Protein AF-A0A950KVS5-F1 (afdb_monomer_lite)

Foldseek 3Di:
DLVLQLLLVVLPDPSVVSVVVSVVLVVLLQVLLLQLLVCVVVVPVVSVVSNVVSCLVPVVNVVQQQVQAVVDDVVVLVCLVVVNDRRDSNHRSDHDDPVSVVSVVVVSCVSNVSSVVSVVVPDD

pLDDT: mean 88.59, std 10.06, range [53.25, 98.19]

Sequence (124 aa):
LLLTLSLFLSTRMPVIAAGVIAVAVFGAGWLAGVVGTLGATLNIAALRTIGQVGRLLLPTDGLWHAVIYYLQPPSLIAEHLTGGREGNAFYSQGAPSWPYLLWVACWFLIVLTAAVASFARREL

Secondary structure (DSSP, 8-state):
-HHHHHHHHHTTS-HHHHHHHHHHHHHHHHHHHHHHHHHHHTT-HHHHHHHHHHHHH-THHHHHHHHHHHHS-HHHHHHHHTTTTTT-TTS--SPPPHHHHHHHHHHHHHHHHHHHHHHHTS--

Structure (mmCIF, N/CA/C/O backbone):
data_AF-A0A950KVS5-F1
#
_entry.id   AF-A0A950KVS5-F1
#
loop_
_atom_site.group_PDB
_atom_site.id
_atom_site.type_symbol
_atom_site.label_atom_id
_atom_site.label_alt_id
_atom_site.label_comp_id
_atom_site.label_asym_id
_atom_site.label_entity_id
_atom_site.label_seq_id
_atom_site.pdbx_PDB_in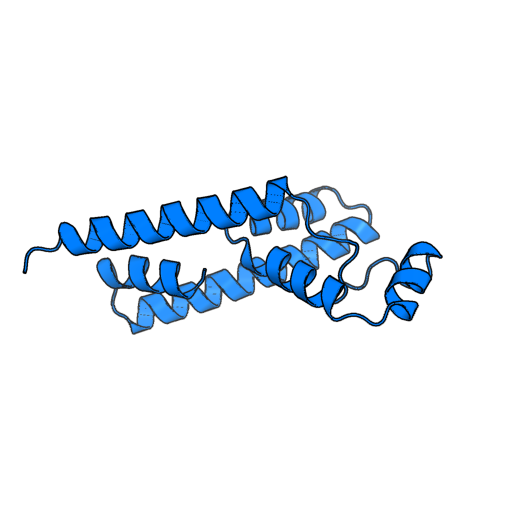s_code
_atom_site.Cartn_x
_atom_site.Cartn_y
_atom_site.Cartn_z
_atom_site.occupancy
_atom_site.B_iso_or_equiv
_atom_site.auth_seq_id
_atom_site.auth_comp_id
_atom_site.auth_asym_id
_atom_site.auth_atom_id
_atom_site.pdbx_PDB_model_num
ATOM 1 N N . LEU A 1 1 ? -7.186 -0.381 -0.697 1.00 90.81 1 LEU A N 1
ATOM 2 C CA . LEU A 1 1 ? -6.062 -0.384 0.272 1.00 90.81 1 LEU A CA 1
ATOM 3 C C . LEU A 1 1 ? -6.145 0.765 1.273 1.00 90.81 1 LEU A C 1
ATOM 5 O O . LEU A 1 1 ? -6.199 0.508 2.466 1.00 90.81 1 LEU A O 1
ATOM 9 N N . LEU A 1 2 ? -6.197 2.023 0.822 1.00 92.38 2 LEU A N 1
ATOM 10 C CA . LEU A 1 2 ? -6.309 3.159 1.748 1.00 92.38 2 LEU A CA 1
ATOM 11 C C . LEU A 1 2 ? -7.597 3.116 2.565 1.00 92.38 2 LEU A C 1
ATOM 13 O O . LEU A 1 2 ? -7.543 3.272 3.773 1.00 92.38 2 LEU A O 1
ATOM 17 N N . LEU A 1 3 ? -8.728 2.795 1.933 1.00 92.25 3 LEU A N 1
ATOM 18 C CA . LEU A 1 3 ? -10.008 2.685 2.632 1.00 92.25 3 LEU A CA 1
ATOM 19 C C . LEU A 1 3 ? -9.974 1.636 3.755 1.00 92.25 3 LEU A C 1
ATOM 21 O O . LEU A 1 3 ? -10.412 1.923 4.862 1.00 92.25 3 LEU A O 1
ATOM 25 N N . THR A 1 4 ? -9.403 0.449 3.515 1.00 93.56 4 THR A N 1
ATOM 26 C CA . THR A 1 4 ? -9.266 -0.584 4.558 1.00 93.56 4 THR A CA 1
ATOM 27 C C . THR A 1 4 ? -8.366 -0.130 5.704 1.00 93.56 4 THR A C 1
ATOM 29 O O . THR A 1 4 ? -8.671 -0.398 6.863 1.00 93.56 4 THR A O 1
ATOM 32 N N . LEU A 1 5 ? -7.297 0.611 5.399 1.00 93.31 5 LEU A N 1
ATOM 33 C CA . LEU A 1 5 ? -6.423 1.202 6.411 1.00 93.31 5 LEU A CA 1
ATOM 34 C C . LEU A 1 5 ? -7.130 2.309 7.208 1.00 93.31 5 LEU A C 1
ATOM 36 O O . LEU A 1 5 ? -7.045 2.329 8.431 1.00 93.31 5 LEU A O 1
ATOM 40 N N . SER A 1 6 ? -7.864 3.200 6.541 1.00 92.81 6 SER A N 1
ATOM 41 C CA . SER A 1 6 ? -8.648 4.258 7.182 1.00 92.81 6 SER A CA 1
ATOM 42 C C . SER A 1 6 ? -9.737 3.686 8.088 1.00 92.81 6 SER A C 1
ATOM 44 O O . SER A 1 6 ? -9.901 4.167 9.207 1.00 92.81 6 SER A O 1
ATOM 46 N N . LEU A 1 7 ? -10.433 2.630 7.649 1.00 92.62 7 LEU A N 1
ATOM 47 C CA . LEU A 1 7 ? -11.400 1.907 8.477 1.00 92.62 7 LEU A CA 1
ATOM 48 C C . LEU A 1 7 ? -10.731 1.340 9.730 1.00 92.62 7 LEU A C 1
ATOM 50 O O . LEU A 1 7 ? -11.217 1.579 10.833 1.00 92.62 7 LEU A O 1
ATOM 54 N N . PHE A 1 8 ? -9.586 0.668 9.586 1.00 93.88 8 PHE A N 1
ATOM 55 C CA . PHE A 1 8 ? -8.826 0.175 10.733 1.00 93.88 8 PHE A CA 1
ATOM 56 C C . PHE A 1 8 ? -8.456 1.311 11.700 1.00 93.88 8 PHE A C 1
ATOM 58 O O . PHE A 1 8 ? -8.744 1.220 12.894 1.00 93.88 8 PHE A O 1
ATOM 65 N N . LEU A 1 9 ? -7.894 2.412 11.197 1.00 93.06 9 LEU A N 1
ATOM 66 C CA . LEU A 1 9 ? -7.489 3.558 12.018 1.00 93.06 9 LEU A CA 1
ATOM 67 C C . LEU A 1 9 ? -8.670 4.240 12.723 1.00 93.06 9 LEU A C 1
ATOM 69 O O . LEU A 1 9 ? -8.524 4.654 13.873 1.00 93.06 9 LEU A O 1
ATOM 73 N N . SER A 1 10 ? -9.851 4.297 12.099 1.00 92.81 10 SER A N 1
ATOM 74 C CA . SER A 1 10 ? -11.052 4.868 12.728 1.00 92.81 10 SER A CA 1
ATOM 75 C C . SER A 1 10 ? -11.516 4.107 13.976 1.00 92.81 10 SER A C 1
ATOM 77 O O . SER A 1 10 ? -12.189 4.676 14.832 1.00 92.81 10 SER A O 1
ATOM 79 N N . THR A 1 11 ? -11.096 2.847 14.150 1.00 91.62 11 THR A N 1
ATOM 80 C CA . THR A 1 11 ? -11.360 2.089 15.387 1.00 91.62 11 THR A CA 1
ATOM 81 C C . THR A 1 11 ? -10.466 2.507 16.554 1.00 91.62 11 THR A C 1
ATOM 83 O O . THR A 1 11 ? -10.676 2.066 17.682 1.00 91.62 11 THR A O 1
ATOM 86 N N . ARG A 1 12 ? -9.433 3.321 16.322 1.00 89.88 12 ARG A N 1
ATOM 87 C CA . ARG A 1 12 ? -8.466 3.737 17.353 1.00 89.88 12 ARG A CA 1
ATOM 88 C C . ARG A 1 12 ? -8.352 5.248 17.494 1.00 89.88 12 ARG A C 1
ATOM 90 O O . ARG A 1 12 ? -7.885 5.711 18.527 1.00 89.88 12 ARG A O 1
ATOM 97 N N . MET A 1 13 ? -8.766 6.005 16.483 1.00 92.69 13 MET A N 1
ATOM 98 C CA . MET A 1 13 ? -8.584 7.453 16.408 1.00 92.69 13 MET A CA 1
ATOM 99 C C . MET A 1 13 ? -9.839 8.123 15.825 1.00 92.69 13 MET A C 1
ATOM 101 O O . MET A 1 13 ? -10.607 7.461 15.125 1.00 92.69 13 MET A O 1
ATOM 105 N N . PRO A 1 14 ? -10.054 9.433 16.056 1.00 93.31 14 PRO A N 1
ATOM 106 C CA . PRO A 1 14 ? -11.112 10.185 15.383 1.00 93.31 14 PRO A CA 1
ATOM 107 C C . PRO A 1 14 ? -11.000 10.100 13.853 1.00 93.31 14 PRO A C 1
ATOM 109 O O . PRO A 1 14 ? -9.895 10.071 13.308 1.00 93.31 14 PRO A O 1
ATOM 112 N N . VAL A 1 15 ? -12.138 10.133 13.149 1.00 89.19 15 VAL A N 1
ATOM 113 C CA . VAL A 1 15 ? -12.206 9.961 11.682 1.00 89.19 15 VAL A CA 1
ATOM 114 C C . VAL A 1 15 ? -11.318 10.960 10.931 1.00 89.19 15 VAL A C 1
ATOM 116 O O . VAL A 1 15 ? -10.614 10.573 10.001 1.00 89.19 15 VAL A O 1
ATOM 119 N N . ILE A 1 16 ? -11.288 12.225 11.367 1.00 93.56 16 ILE A N 1
ATOM 120 C CA . ILE A 1 16 ? -10.445 13.266 10.754 1.00 93.56 16 ILE A CA 1
ATOM 121 C C . ILE A 1 16 ? -8.958 12.899 10.875 1.00 93.56 16 ILE A C 1
ATOM 123 O O . ILE A 1 16 ? -8.227 12.967 9.889 1.00 93.56 16 ILE A O 1
ATOM 127 N N . ALA A 1 17 ? -8.514 12.441 12.051 1.00 94.50 17 ALA A N 1
ATOM 128 C CA . ALA A 1 17 ? -7.127 12.030 12.268 1.00 94.50 17 ALA A CA 1
ATOM 129 C C . ALA A 1 17 ? -6.761 10.805 11.414 1.00 94.50 17 ALA A C 1
ATOM 131 O O . ALA A 1 17 ? -5.713 10.791 10.770 1.00 94.50 17 ALA A O 1
ATOM 132 N N . ALA A 1 18 ? -7.648 9.806 11.343 1.00 93.88 18 ALA A N 1
ATOM 133 C CA . ALA A 1 18 ? -7.462 8.631 10.492 1.00 93.88 18 ALA A CA 1
ATOM 134 C C . ALA A 1 18 ? -7.337 9.007 9.002 1.00 93.88 18 ALA A C 1
ATOM 136 O O . ALA A 1 18 ? -6.488 8.459 8.296 1.00 93.88 18 ALA A O 1
ATOM 137 N N . GLY A 1 19 ? -8.146 9.963 8.534 1.00 92.38 19 GLY A N 1
ATOM 138 C CA . GLY A 1 19 ? -8.070 10.502 7.177 1.00 92.38 19 GLY A CA 1
ATOM 139 C C . GLY A 1 19 ? -6.736 11.192 6.890 1.00 92.38 19 GLY A C 1
ATOM 140 O O . GLY A 1 19 ? -6.081 10.863 5.902 1.00 92.38 19 GLY A O 1
ATOM 141 N N . VAL A 1 20 ? -6.290 12.086 7.780 1.00 95.44 20 VAL A N 1
ATOM 142 C CA . VAL A 1 20 ? -5.000 12.789 7.647 1.00 95.44 20 VAL A CA 1
ATOM 143 C C . VAL A 1 20 ? -3.836 11.799 7.577 1.00 95.44 20 VAL A C 1
ATOM 145 O O . VAL A 1 20 ? -2.989 11.913 6.692 1.00 95.44 20 VAL A O 1
ATOM 148 N N . ILE A 1 21 ? -3.815 10.790 8.452 1.00 95.00 21 ILE A N 1
ATOM 149 C CA . ILE A 1 21 ? -2.772 9.754 8.449 1.00 95.00 21 ILE A CA 1
ATOM 150 C C . ILE A 1 21 ? -2.795 8.964 7.139 1.00 95.00 21 ILE A C 1
ATOM 152 O O . ILE A 1 21 ? -1.742 8.731 6.552 1.00 95.00 21 ILE A O 1
ATOM 156 N N . ALA A 1 22 ? -3.974 8.574 6.649 1.00 93.75 22 ALA A N 1
ATOM 157 C CA . ALA A 1 22 ? -4.086 7.827 5.399 1.00 93.75 22 ALA A CA 1
ATOM 158 C C . ALA A 1 22 ? -3.545 8.621 4.198 1.00 93.75 22 ALA A C 1
ATOM 160 O O . ALA A 1 22 ? -2.825 8.057 3.374 1.00 93.75 22 ALA A O 1
ATOM 161 N N . VAL A 1 23 ? -3.833 9.925 4.124 1.00 94.69 23 VAL A N 1
ATOM 162 C CA . VAL A 1 23 ? -3.294 10.815 3.082 1.00 94.69 23 VAL A CA 1
ATOM 163 C C . VAL A 1 23 ? -1.780 10.980 3.224 1.00 94.69 23 VAL A C 1
ATOM 165 O O . VAL A 1 23 ? -1.066 10.877 2.229 1.00 94.69 23 VAL A O 1
ATOM 168 N N . ALA A 1 24 ? -1.272 11.179 4.442 1.00 95.81 24 ALA A N 1
ATOM 169 C CA . ALA A 1 24 ? 0.162 11.317 4.690 1.00 95.81 24 ALA A CA 1
ATOM 170 C C . ALA A 1 24 ? 0.935 10.045 4.304 1.00 95.81 24 ALA A C 1
ATOM 172 O O . ALA A 1 24 ? 1.945 10.119 3.607 1.00 95.81 24 ALA A O 1
ATOM 173 N N . VAL A 1 25 ? 0.433 8.871 4.696 1.00 95.06 25 VAL A N 1
ATOM 174 C CA . VAL A 1 25 ? 1.027 7.567 4.361 1.00 95.06 25 VAL A CA 1
ATOM 175 C C . VAL A 1 25 ? 0.936 7.288 2.861 1.00 95.06 25 VAL A C 1
ATOM 177 O O . VAL A 1 25 ? 1.895 6.785 2.280 1.00 95.06 25 VAL A O 1
ATOM 180 N N . PHE A 1 26 ? -0.168 7.663 2.207 1.00 94.44 26 PHE A N 1
ATOM 181 C CA . PHE A 1 26 ? -0.282 7.610 0.749 1.00 94.44 26 PHE A CA 1
ATOM 182 C C . PHE A 1 26 ? 0.780 8.474 0.060 1.00 94.44 26 PHE A C 1
ATOM 184 O O . PHE A 1 26 ? 1.508 7.969 -0.794 1.00 94.44 26 PHE A O 1
ATOM 191 N N . GLY A 1 27 ? 0.907 9.742 0.461 1.00 94.81 27 GLY A N 1
ATOM 192 C CA . GLY A 1 27 ? 1.899 10.662 -0.094 1.00 94.81 27 GLY A CA 1
ATOM 193 C C . GLY A 1 27 ? 3.332 10.179 0.132 1.00 94.81 27 GLY A C 1
ATOM 194 O O . GLY A 1 27 ? 4.139 10.198 -0.793 1.00 94.81 27 GLY A O 1
ATOM 195 N N . ALA A 1 28 ? 3.635 9.668 1.328 1.00 95.38 28 ALA A N 1
ATOM 196 C CA . ALA A 1 28 ? 4.937 9.088 1.645 1.00 95.38 28 ALA A CA 1
ATOM 197 C C . ALA A 1 28 ? 5.238 7.838 0.801 1.00 95.38 28 ALA A C 1
ATOM 199 O O . ALA A 1 28 ? 6.347 7.698 0.289 1.00 95.38 28 ALA A O 1
ATOM 200 N N . GLY A 1 29 ? 4.255 6.950 0.619 1.00 94.31 29 GLY A N 1
ATOM 201 C CA . GLY A 1 29 ? 4.394 5.756 -0.217 1.00 94.31 29 GLY A CA 1
ATOM 202 C C . GLY A 1 29 ? 4.628 6.094 -1.690 1.00 94.31 29 GLY A C 1
ATOM 203 O O . GLY A 1 29 ? 5.498 5.502 -2.325 1.00 94.31 29 GLY A O 1
ATOM 204 N N . TRP A 1 30 ? 3.909 7.088 -2.212 1.00 93.25 30 TRP A N 1
ATOM 205 C CA . TRP A 1 30 ? 4.114 7.595 -3.567 1.00 93.25 30 TRP A CA 1
ATOM 206 C C . TRP A 1 30 ? 5.500 8.239 -3.736 1.00 93.25 30 TRP A C 1
ATOM 208 O O . TRP A 1 30 ? 6.230 7.909 -4.670 1.00 93.25 30 TRP A O 1
ATOM 218 N N . LEU A 1 31 ? 5.919 9.088 -2.789 1.00 94.69 31 LEU A N 1
ATOM 219 C CA . LEU A 1 31 ? 7.246 9.708 -2.813 1.00 94.69 31 LEU A CA 1
ATOM 220 C C . LEU A 1 31 ? 8.364 8.657 -2.751 1.00 94.69 31 LEU A C 1
ATOM 222 O O . LEU A 1 31 ? 9.345 8.766 -3.484 1.00 94.69 31 LEU A O 1
ATOM 226 N N . ALA A 1 32 ? 8.207 7.613 -1.933 1.00 93.81 32 ALA A N 1
ATOM 227 C CA . ALA A 1 32 ? 9.142 6.492 -1.887 1.00 93.81 32 ALA A CA 1
ATOM 228 C C . ALA A 1 32 ? 9.254 5.778 -3.246 1.00 93.81 32 ALA A C 1
ATOM 230 O O . ALA A 1 32 ? 10.360 5.423 -3.652 1.00 93.81 32 ALA A O 1
ATOM 231 N N . GLY A 1 33 ? 8.145 5.612 -3.976 1.00 91.38 33 GLY A N 1
ATOM 232 C CA . GLY A 1 33 ? 8.132 5.059 -5.335 1.00 91.38 33 GLY A CA 1
ATOM 233 C C . GLY A 1 33 ? 8.908 5.913 -6.341 1.00 91.38 33 GLY A C 1
ATOM 234 O O . GLY A 1 33 ? 9.750 5.394 -7.084 1.00 91.38 33 GLY A O 1
ATOM 235 N N . VAL A 1 34 ? 8.698 7.233 -6.313 1.00 91.12 34 VAL A N 1
ATOM 236 C CA . VAL A 1 34 ? 9.435 8.194 -7.154 1.00 91.12 34 VAL A CA 1
ATOM 237 C C . VAL A 1 34 ? 10.930 8.147 -6.849 1.00 91.12 34 VAL A C 1
ATOM 239 O O . VAL A 1 34 ? 11.745 7.965 -7.755 1.00 91.12 34 VAL A O 1
ATOM 242 N N . VAL A 1 35 ? 11.295 8.239 -5.569 1.00 92.69 35 VAL A N 1
ATOM 243 C CA . VAL A 1 35 ? 12.686 8.155 -5.106 1.00 92.69 35 VAL A CA 1
ATOM 244 C C . VAL A 1 35 ? 13.316 6.816 -5.499 1.00 92.69 35 VAL A C 1
ATOM 246 O O . VAL A 1 35 ? 14.452 6.791 -5.964 1.00 92.69 35 VAL A O 1
ATOM 249 N N . GLY A 1 36 ? 12.575 5.712 -5.394 1.00 91.69 36 GLY A N 1
ATOM 250 C CA . GLY A 1 36 ? 13.014 4.390 -5.839 1.00 91.69 36 GLY A CA 1
ATOM 251 C C . GLY A 1 36 ? 13.343 4.330 -7.324 1.00 91.69 36 GLY A C 1
ATOM 252 O O . GLY A 1 36 ? 14.372 3.768 -7.705 1.00 91.69 36 GLY A O 1
ATOM 253 N N . THR A 1 37 ? 12.513 4.958 -8.156 1.00 88.81 37 THR A N 1
ATOM 254 C CA . THR A 1 37 ? 12.740 5.023 -9.604 1.00 88.81 37 THR A CA 1
ATOM 255 C C . THR A 1 37 ? 13.953 5.888 -9.938 1.00 88.81 37 THR A C 1
ATOM 257 O O . THR A 1 37 ? 14.789 5.469 -10.731 1.00 88.81 37 THR A O 1
ATOM 260 N N . LEU A 1 38 ? 14.134 7.026 -9.261 1.00 88.62 38 LEU A N 1
ATOM 261 C CA . LEU A 1 38 ? 15.359 7.830 -9.376 1.00 88.62 38 LEU A CA 1
ATOM 262 C C . LEU A 1 38 ? 16.603 7.064 -8.894 1.00 88.62 38 LEU A C 1
ATOM 264 O O . LEU A 1 38 ? 17.681 7.176 -9.466 1.00 88.62 38 LEU A O 1
ATOM 268 N N . GLY A 1 39 ? 16.469 6.223 -7.870 1.00 89.50 39 GLY A N 1
ATOM 269 C CA . GLY A 1 39 ? 17.531 5.312 -7.450 1.00 89.50 39 GLY A CA 1
ATOM 270 C C . GLY A 1 39 ? 17.908 4.295 -8.524 1.00 89.50 39 GLY A C 1
ATOM 271 O O . GLY A 1 39 ? 19.079 3.930 -8.657 1.00 89.50 39 GLY A O 1
ATOM 272 N N . ALA A 1 40 ? 16.931 3.820 -9.299 1.00 86.62 40 ALA A N 1
ATOM 273 C CA . ALA A 1 40 ? 17.172 2.929 -10.428 1.00 86.62 40 ALA A CA 1
ATOM 274 C C . ALA A 1 40 ? 18.030 3.621 -11.493 1.00 86.62 40 ALA A C 1
ATOM 276 O O . ALA A 1 40 ? 19.038 3.051 -11.908 1.00 86.62 40 ALA A O 1
ATOM 277 N N . THR A 1 41 ? 17.702 4.866 -11.831 1.00 86.12 41 THR A N 1
ATOM 278 C CA . THR A 1 41 ? 18.348 5.633 -12.906 1.00 86.12 41 THR A CA 1
ATOM 279 C C . THR A 1 41 ? 19.727 6.140 -12.531 1.00 86.12 41 THR A C 1
ATOM 281 O O . THR A 1 41 ? 20.671 5.990 -13.294 1.00 86.12 41 THR A O 1
ATOM 284 N N . LEU A 1 42 ? 19.863 6.685 -11.323 1.00 89.50 42 LEU A N 1
ATOM 285 C CA . LEU A 1 42 ? 21.116 7.238 -10.807 1.00 89.50 42 LEU A CA 1
ATOM 286 C C . LEU A 1 42 ? 22.062 6.157 -10.268 1.00 89.50 42 LEU A C 1
ATOM 288 O O . LEU A 1 42 ? 23.147 6.470 -9.790 1.00 89.50 42 LEU A O 1
ATOM 292 N N . ASN A 1 43 ? 21.649 4.887 -10.310 1.00 90.12 43 ASN A N 1
ATOM 293 C CA . ASN A 1 43 ? 22.393 3.757 -9.756 1.00 90.12 43 ASN A CA 1
ATOM 294 C C . ASN A 1 43 ? 22.700 3.892 -8.247 1.00 90.12 43 ASN A C 1
ATOM 296 O O . ASN A 1 43 ? 23.751 3.484 -7.762 1.00 90.12 43 ASN A O 1
ATOM 300 N N . ILE A 1 44 ? 21.752 4.445 -7.478 1.00 95.25 44 ILE A N 1
ATOM 301 C CA . ILE A 1 44 ? 21.884 4.639 -6.026 1.00 95.25 44 ILE A CA 1
ATOM 302 C C . ILE A 1 44 ? 21.078 3.566 -5.288 1.00 95.25 44 ILE A C 1
ATOM 304 O O . ILE A 1 44 ? 19.851 3.644 -5.186 1.00 95.25 44 ILE A O 1
ATOM 308 N N . ALA A 1 45 ? 21.777 2.575 -4.727 1.00 94.75 45 ALA A N 1
ATOM 309 C CA . ALA A 1 45 ? 21.163 1.430 -4.047 1.00 94.75 45 ALA A CA 1
ATOM 310 C C . ALA A 1 45 ? 20.226 1.835 -2.896 1.00 94.75 45 ALA A C 1
ATOM 312 O O . ALA A 1 45 ? 19.120 1.311 -2.798 1.00 94.75 45 ALA A O 1
ATOM 313 N N . ALA A 1 46 ? 20.621 2.812 -2.073 1.00 95.12 46 ALA A N 1
ATOM 314 C CA . ALA A 1 46 ? 19.814 3.267 -0.940 1.00 95.12 46 ALA A CA 1
ATOM 315 C C . ALA A 1 46 ? 18.424 3.767 -1.370 1.00 95.12 46 ALA A C 1
ATOM 317 O O . ALA A 1 46 ? 17.418 3.421 -0.754 1.00 95.12 46 ALA A O 1
ATOM 318 N N . LEU A 1 47 ? 18.354 4.528 -2.466 1.00 94.31 47 LEU A N 1
ATOM 319 C CA . LEU A 1 47 ? 17.088 5.049 -2.980 1.00 94.31 47 LEU A CA 1
ATOM 320 C C . LEU A 1 47 ? 16.212 3.925 -3.547 1.00 94.31 47 LEU A C 1
ATOM 322 O O . LEU A 1 47 ? 15.013 3.894 -3.276 1.00 94.31 47 LEU A O 1
ATOM 326 N N . ARG A 1 48 ? 16.810 2.946 -4.244 1.00 93.12 48 ARG A N 1
ATOM 327 C CA . ARG A 1 48 ? 16.099 1.738 -4.708 1.00 93.12 48 ARG A CA 1
ATOM 328 C C . ARG A 1 48 ? 15.460 0.988 -3.536 1.00 93.12 48 ARG A C 1
ATOM 330 O O . ARG A 1 48 ? 14.291 0.611 -3.620 1.00 93.12 48 ARG A O 1
ATOM 337 N N . THR A 1 49 ? 16.195 0.828 -2.433 1.00 94.75 49 THR A N 1
ATOM 338 C CA . THR A 1 49 ? 15.697 0.178 -1.212 1.00 94.75 49 THR A CA 1
ATOM 339 C C . THR A 1 49 ? 14.522 0.937 -0.602 1.00 94.75 49 THR A C 1
ATOM 341 O O . THR A 1 49 ? 13.541 0.309 -0.213 1.00 94.75 49 THR A O 1
ATOM 344 N N . ILE A 1 50 ? 14.559 2.275 -0.568 1.00 94.75 50 ILE A N 1
ATOM 345 C CA . ILE A 1 50 ? 13.435 3.095 -0.080 1.00 94.75 50 ILE A CA 1
ATOM 346 C C . ILE A 1 50 ? 12.158 2.795 -0.875 1.00 94.75 50 ILE A C 1
ATOM 348 O O . ILE A 1 50 ? 11.109 2.559 -0.275 1.00 94.75 50 ILE A O 1
ATOM 352 N N . GLY A 1 51 ? 12.244 2.731 -2.207 1.00 92.19 51 GLY A N 1
ATOM 353 C CA . GLY A 1 51 ? 11.095 2.385 -3.048 1.00 92.19 51 GLY A CA 1
ATOM 354 C C . GLY A 1 51 ? 10.572 0.967 -2.809 1.00 92.19 51 GLY A C 1
ATOM 355 O O . GLY A 1 51 ? 9.360 0.755 -2.743 1.00 92.19 51 GLY A O 1
ATOM 356 N N . GLN A 1 52 ? 11.467 -0.006 -2.618 1.00 93.12 52 GLN A N 1
ATOM 357 C CA . GLN A 1 52 ? 11.087 -1.385 -2.292 1.00 93.12 52 GLN A CA 1
ATOM 358 C C . GLN A 1 52 ? 10.368 -1.473 -0.941 1.00 93.12 52 GLN A C 1
ATOM 360 O O . GLN A 1 52 ? 9.283 -2.048 -0.860 1.00 93.12 52 GLN A O 1
ATOM 365 N N . VAL A 1 53 ? 10.926 -0.856 0.103 1.00 95.12 53 VAL A N 1
ATOM 366 C CA . VAL A 1 53 ? 10.320 -0.820 1.441 1.00 95.12 53 VAL A CA 1
ATOM 367 C C . VAL A 1 53 ? 8.977 -0.092 1.408 1.00 95.12 53 VAL A C 1
ATOM 369 O O . VAL A 1 53 ? 8.004 -0.585 1.975 1.00 95.12 53 VAL A O 1
ATOM 372 N N . GLY A 1 54 ? 8.879 1.026 0.683 1.00 94.38 54 GLY A N 1
ATOM 373 C CA . GLY A 1 54 ? 7.623 1.755 0.500 1.00 94.38 54 GLY A CA 1
ATOM 374 C C . GLY A 1 54 ? 6.517 0.873 -0.083 1.00 94.38 54 GLY A C 1
ATOM 375 O O . GLY A 1 54 ? 5.414 0.831 0.459 1.00 94.38 54 GLY A O 1
ATOM 376 N N . ARG A 1 55 ? 6.827 0.091 -1.125 1.00 93.62 55 ARG A N 1
ATOM 377 C CA . ARG A 1 55 ? 5.879 -0.845 -1.760 1.00 93.62 55 ARG A CA 1
ATOM 378 C C . ARG A 1 55 ? 5.523 -2.047 -0.888 1.00 93.62 55 ARG A C 1
ATOM 380 O O . ARG A 1 55 ? 4.435 -2.597 -1.056 1.00 93.62 55 ARG A O 1
ATOM 387 N N . LEU A 1 56 ? 6.406 -2.452 0.025 1.00 94.19 56 LEU A N 1
ATOM 388 C CA . LEU A 1 56 ? 6.102 -3.476 1.026 1.00 94.19 56 LEU A CA 1
ATOM 389 C C . LEU A 1 56 ? 5.133 -2.938 2.086 1.00 94.19 56 LEU A C 1
ATOM 391 O O . LEU A 1 56 ? 4.154 -3.609 2.408 1.00 94.19 56 LEU A O 1
ATOM 395 N N .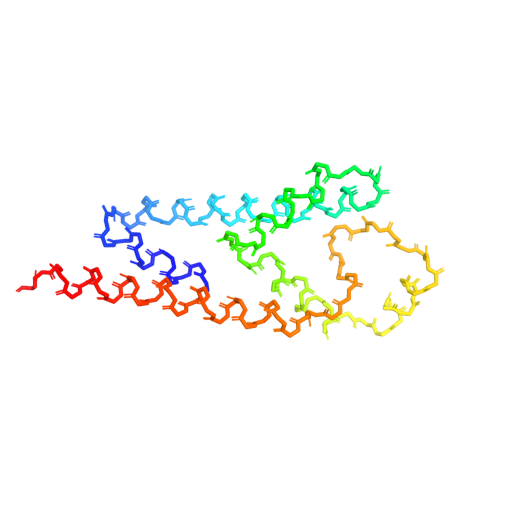 LEU A 1 57 ? 5.371 -1.723 2.588 1.00 94.62 57 LEU A N 1
ATOM 396 C CA . LEU A 1 57 ? 4.555 -1.099 3.633 1.00 94.62 57 LEU A CA 1
ATOM 397 C C . LEU A 1 57 ? 3.179 -0.657 3.129 1.00 94.62 57 LEU A C 1
ATOM 399 O O . LEU A 1 57 ? 2.174 -0.900 3.796 1.00 94.62 57 LEU A O 1
ATOM 403 N N . LEU A 1 58 ? 3.129 -0.015 1.962 1.00 95.19 58 LEU A N 1
ATOM 404 C CA . LEU A 1 58 ? 1.902 0.442 1.323 1.00 95.19 58 LEU A CA 1
ATOM 405 C C . LEU A 1 58 ? 1.965 0.147 -0.187 1.00 95.19 58 LEU A C 1
ATOM 407 O O . LEU A 1 58 ? 2.487 0.957 -0.957 1.00 95.19 58 LEU A O 1
ATOM 411 N N . PRO A 1 59 ? 1.365 -0.960 -0.659 1.00 94.94 59 PRO A N 1
ATOM 412 C CA . PRO A 1 59 ? 1.497 -1.388 -2.052 1.00 94.94 59 PRO A CA 1
ATOM 413 C C . PRO A 1 59 ? 0.709 -0.535 -3.068 1.00 94.94 59 PRO A C 1
ATOM 415 O O . PRO A 1 59 ? 0.589 -0.891 -4.235 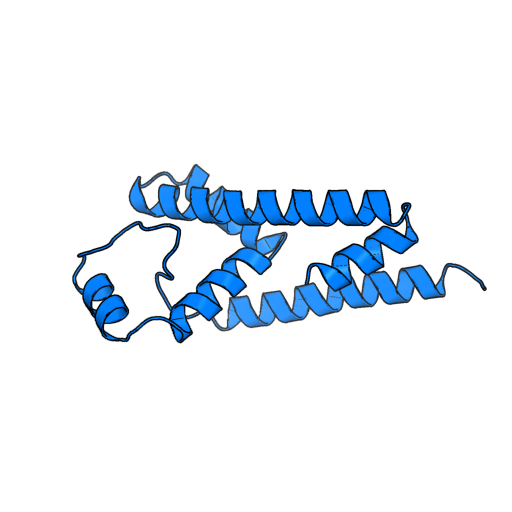1.00 94.94 59 PRO A O 1
ATOM 418 N N . THR A 1 60 ? 0.167 0.614 -2.662 1.00 93.38 60 THR A N 1
ATOM 419 C CA . THR A 1 60 ? -0.626 1.480 -3.547 1.00 93.38 60 THR A CA 1
ATOM 420 C C . THR A 1 60 ? 0.208 2.052 -4.697 1.00 93.38 60 THR A C 1
ATOM 422 O O . THR A 1 60 ? -0.278 2.098 -5.823 1.00 93.38 60 THR A O 1
ATOM 425 N N . ASP A 1 61 ? 1.466 2.434 -4.446 1.00 91.38 61 ASP A N 1
ATOM 426 C CA . ASP A 1 61 ? 2.370 2.955 -5.485 1.00 91.38 61 ASP A CA 1
ATOM 427 C C . ASP A 1 61 ? 2.610 1.941 -6.616 1.00 91.38 61 ASP A C 1
ATOM 429 O O . ASP A 1 61 ? 2.484 2.266 -7.796 1.00 91.38 61 ASP A O 1
ATOM 433 N N . GLY A 1 62 ? 2.930 0.690 -6.274 1.00 91.19 62 GLY A N 1
ATOM 434 C CA . GLY A 1 62 ? 3.203 -0.324 -7.292 1.00 91.19 62 GLY A CA 1
ATOM 435 C C . GLY A 1 62 ? 1.944 -0.740 -8.052 1.00 91.19 62 GLY A C 1
ATOM 436 O O . GLY A 1 62 ? 2.028 -1.020 -9.245 1.00 91.19 62 GLY A O 1
ATOM 437 N N . LEU A 1 63 ? 0.765 -0.710 -7.417 1.00 93.00 63 LEU A N 1
ATOM 438 C CA . LEU A 1 63 ? -0.508 -0.870 -8.128 1.00 93.00 63 LEU A CA 1
ATOM 439 C C . LEU A 1 63 ? -0.785 0.277 -9.101 1.00 93.00 63 LEU A C 1
ATOM 441 O O . LEU A 1 63 ? -1.297 0.032 -10.189 1.00 93.00 63 LEU A O 1
ATOM 445 N N . TRP A 1 64 ? -0.444 1.514 -8.738 1.00 91.50 64 TRP A N 1
ATOM 446 C CA . TRP A 1 64 ? -0.569 2.646 -9.652 1.00 91.50 64 TRP A CA 1
ATOM 447 C C . TRP A 1 64 ? 0.300 2.432 -10.898 1.00 91.50 64 TRP A C 1
ATOM 449 O O . TRP A 1 64 ? -0.214 2.507 -12.011 1.00 91.50 64 TRP A O 1
ATOM 459 N N . HIS A 1 65 ? 1.565 2.032 -10.727 1.00 89.62 65 HIS A N 1
ATOM 460 C CA . HIS A 1 65 ? 2.438 1.675 -11.851 1.00 89.62 65 HIS A CA 1
ATOM 461 C C . HIS A 1 65 ? 1.875 0.503 -12.673 1.00 89.62 65 HIS A C 1
ATOM 463 O O . HIS A 1 65 ? 1.904 0.538 -13.899 1.00 89.62 65 HIS A O 1
ATOM 469 N N . ALA A 1 66 ? 1.297 -0.512 -12.026 1.00 91.06 66 ALA A N 1
ATOM 470 C CA . ALA A 1 66 ? 0.657 -1.627 -12.719 1.00 91.06 66 ALA A CA 1
ATOM 471 C C . ALA A 1 66 ? -0.497 -1.165 -13.622 1.00 91.06 66 ALA A C 1
ATOM 473 O O . ALA A 1 66 ? -0.588 -1.589 -14.769 1.00 91.06 66 ALA A O 1
ATOM 474 N N . VAL A 1 67 ? -1.359 -0.274 -13.128 1.00 91.12 67 VAL A N 1
ATOM 475 C CA . VAL A 1 67 ? -2.449 0.306 -13.925 1.00 91.12 67 VAL A CA 1
ATOM 476 C C . VAL A 1 67 ? -1.886 1.121 -15.084 1.00 91.12 67 VAL A C 1
ATOM 478 O O . VAL A 1 67 ? -2.322 0.949 -16.218 1.00 91.12 67 VAL A O 1
ATOM 481 N N . ILE A 1 68 ? -0.882 1.959 -14.821 1.00 89.88 68 ILE A N 1
ATOM 482 C CA . ILE A 1 68 ? -0.216 2.758 -15.852 1.00 89.88 68 ILE A CA 1
ATOM 483 C C . ILE A 1 68 ? 0.356 1.862 -16.959 1.00 89.88 68 ILE A C 1
ATOM 485 O O . ILE A 1 68 ? 0.157 2.177 -18.125 1.00 89.88 68 ILE A O 1
ATOM 489 N N . TYR A 1 69 ? 0.978 0.725 -16.631 1.00 88.31 69 TYR A N 1
ATOM 490 C CA . TYR A 1 69 ? 1.473 -0.235 -17.627 1.00 88.31 69 TYR A CA 1
ATOM 491 C C . TYR A 1 69 ? 0.380 -0.691 -18.603 1.00 88.31 69 TYR A C 1
ATOM 493 O O . TYR A 1 69 ? 0.586 -0.679 -19.812 1.00 88.31 69 TYR A O 1
ATOM 501 N N . TYR A 1 70 ? -0.796 -1.062 -18.090 1.00 89.31 70 TYR A N 1
ATOM 502 C CA . TYR A 1 70 ? -1.900 -1.551 -18.923 1.00 89.31 70 TYR A CA 1
ATOM 503 C C . TYR A 1 70 ? -2.654 -0.441 -19.668 1.00 89.31 70 TYR A C 1
ATOM 505 O O . TYR A 1 70 ? -3.344 -0.730 -20.642 1.00 89.31 70 TYR A O 1
ATOM 513 N N . LEU A 1 71 ? -2.542 0.814 -19.223 1.00 89.94 71 LEU A N 1
ATOM 514 C CA . LEU A 1 71 ? -3.157 1.972 -19.881 1.00 89.94 71 LEU A CA 1
ATOM 515 C C . LEU A 1 71 ? -2.229 2.661 -20.892 1.00 89.94 71 LEU A C 1
ATOM 517 O O . LEU A 1 71 ? -2.685 3.509 -21.660 1.00 89.94 71 LEU A O 1
ATOM 521 N N . GLN A 1 72 ? -0.934 2.343 -20.891 1.00 86.31 72 GLN A N 1
ATOM 522 C CA . GLN A 1 72 ? 0.026 2.946 -21.807 1.00 86.31 72 GLN A CA 1
ATOM 523 C C . GLN A 1 72 ? -0.170 2.444 -23.249 1.00 86.31 72 GLN A C 1
ATOM 525 O O . GLN A 1 72 ? -0.357 1.247 -23.475 1.00 86.31 72 GLN A O 1
ATOM 530 N N . PRO A 1 73 ? -0.059 3.335 -24.253 1.00 85.56 73 PRO A N 1
ATOM 531 C CA . PRO A 1 73 ? 0.036 2.930 -25.647 1.00 85.56 73 PRO A CA 1
ATOM 532 C C . PRO A 1 73 ? 1.208 1.955 -25.871 1.00 85.56 73 PRO A C 1
ATOM 534 O O . PRO A 1 73 ? 2.311 2.221 -25.382 1.00 85.56 73 PRO A O 1
ATOM 537 N N . PRO A 1 74 ? 1.035 0.887 -26.674 1.00 79.88 74 PRO A N 1
ATOM 538 C CA . PRO A 1 74 ? 2.104 -0.075 -26.959 1.00 79.88 74 PRO A CA 1
ATOM 539 C C . PRO A 1 74 ? 3.373 0.557 -27.546 1.00 79.88 74 PRO A C 1
ATOM 541 O O . PRO A 1 74 ? 4.471 0.051 -27.332 1.00 79.88 74 PRO A O 1
ATOM 544 N N . SER A 1 75 ? 3.239 1.687 -28.249 1.00 79.06 75 SER A N 1
ATOM 545 C CA . SER A 1 75 ? 4.365 2.455 -28.791 1.00 79.06 75 SER A CA 1
ATOM 546 C C . SER A 1 75 ? 5.297 3.002 -27.706 1.00 79.06 75 SER A C 1
ATOM 548 O O . SER A 1 75 ? 6.510 2.976 -27.889 1.00 79.06 75 SER A O 1
ATOM 550 N N . LEU A 1 76 ? 4.759 3.437 -26.562 1.00 75.31 76 LEU A N 1
ATOM 551 C CA . LEU A 1 76 ? 5.562 3.935 -25.438 1.00 75.31 76 LEU A CA 1
ATOM 552 C C . LEU A 1 76 ? 6.274 2.794 -24.704 1.00 75.31 76 LEU A C 1
ATOM 554 O O . LEU A 1 76 ? 7.400 2.962 -24.241 1.00 75.31 76 LEU A O 1
ATOM 558 N N . ILE A 1 77 ? 5.641 1.621 -24.644 1.00 73.69 77 ILE A N 1
ATOM 559 C CA . ILE A 1 77 ? 6.249 0.408 -24.088 1.00 73.69 77 ILE A CA 1
ATOM 560 C C . ILE A 1 77 ? 7.414 -0.047 -24.982 1.00 73.69 77 ILE A C 1
ATOM 562 O O . ILE A 1 77 ? 8.490 -0.364 -24.480 1.00 73.69 77 ILE A O 1
ATOM 566 N N . ALA A 1 78 ? 7.235 -0.024 -26.308 1.00 73.00 78 ALA A N 1
ATOM 567 C CA . ALA A 1 78 ? 8.282 -0.369 -27.269 1.00 73.00 78 ALA A CA 1
ATOM 568 C C . ALA A 1 78 ? 9.477 0.601 -27.216 1.00 73.00 78 ALA A C 1
ATOM 570 O O . ALA A 1 78 ? 10.623 0.164 -27.260 1.00 73.00 78 ALA A O 1
ATOM 571 N N . GLU A 1 79 ? 9.227 1.903 -27.055 1.00 71.50 79 GLU A N 1
ATOM 572 C CA . GLU A 1 79 ? 10.280 2.918 -26.926 1.00 71.50 79 GLU A CA 1
ATOM 573 C C . GLU A 1 79 ? 11.139 2.714 -25.664 1.00 71.50 79 GLU A C 1
ATOM 575 O O . GLU A 1 79 ? 12.361 2.892 -25.701 1.00 71.50 79 GLU A O 1
ATOM 580 N N . HIS A 1 80 ? 10.521 2.275 -24.561 1.00 67.69 80 HIS A N 1
ATOM 581 C CA . HIS A 1 80 ? 11.236 1.912 -23.337 1.00 67.69 80 HIS A CA 1
ATOM 582 C C . HIS A 1 80 ? 12.185 0.725 -23.557 1.00 67.69 80 HIS A C 1
ATOM 584 O O . HIS A 1 80 ? 13.338 0.785 -23.138 1.00 67.69 80 HIS A O 1
ATOM 590 N N . LEU A 1 81 ? 11.747 -0.306 -24.291 1.00 65.25 81 LEU A N 1
ATOM 591 C CA . LEU A 1 81 ? 12.594 -1.453 -24.654 1.00 65.25 81 LEU A CA 1
ATOM 592 C C . LEU A 1 81 ? 13.790 -1.058 -25.538 1.00 65.25 81 LEU A C 1
ATOM 594 O O . LEU A 1 81 ? 14.795 -1.763 -25.557 1.00 65.25 81 LEU A O 1
ATOM 598 N N . THR A 1 82 ? 13.694 0.069 -26.250 1.00 67.62 82 THR A N 1
ATOM 599 C CA . THR A 1 82 ? 14.778 0.630 -27.075 1.00 67.62 82 THR A CA 1
ATOM 600 C C . THR A 1 82 ? 15.644 1.675 -26.354 1.00 67.62 82 THR A C 1
ATOM 602 O O . THR A 1 82 ? 16.507 2.280 -26.984 1.00 67.62 82 THR A O 1
ATOM 605 N N . GLY A 1 83 ? 15.438 1.899 -25.048 1.00 63.06 83 GLY A N 1
ATOM 606 C CA . GLY A 1 83 ? 16.272 2.783 -24.219 1.00 63.06 83 GLY A CA 1
ATOM 607 C C . GLY A 1 83 ? 15.933 4.280 -24.287 1.00 63.06 83 GLY A C 1
ATOM 608 O O . GLY A 1 83 ? 16.658 5.097 -23.726 1.00 63.06 83 GLY A O 1
ATOM 609 N N . GLY A 1 84 ? 14.833 4.679 -24.937 1.00 58.34 84 GLY A N 1
ATOM 610 C CA . GLY A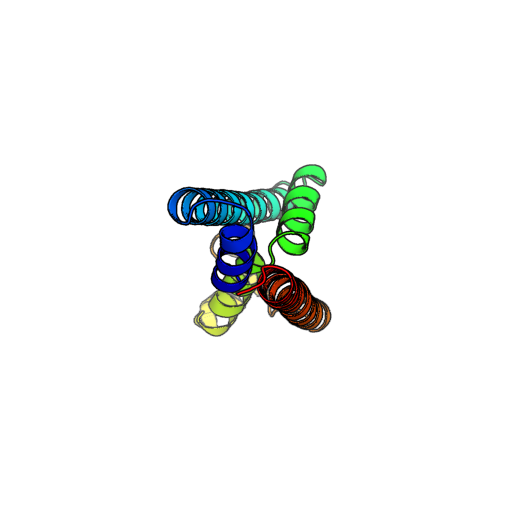 1 84 ? 14.521 6.098 -25.179 1.00 58.34 84 GLY A CA 1
ATOM 611 C C . GLY A 1 84 ? 14.041 6.889 -23.953 1.00 58.34 84 GLY A C 1
ATOM 612 O O . GLY A 1 84 ? 14.062 8.119 -23.959 1.00 58.34 84 GLY A O 1
ATOM 613 N N . ARG A 1 85 ? 13.587 6.207 -22.891 1.00 59.31 85 ARG A N 1
ATOM 614 C CA . ARG A 1 85 ? 12.914 6.826 -21.728 1.00 59.31 85 ARG A CA 1
ATOM 615 C C . ARG A 1 85 ? 13.270 6.167 -20.395 1.00 59.31 85 ARG A C 1
ATOM 617 O O . ARG A 1 85 ? 12.420 6.038 -19.509 1.00 59.31 85 ARG A O 1
ATOM 624 N N . GLU A 1 86 ? 14.513 5.724 -20.241 1.00 59.56 86 GLU A N 1
ATOM 625 C CA . GLU A 1 86 ? 14.978 5.209 -18.955 1.00 59.56 86 GLU A CA 1
ATOM 626 C C . GLU A 1 86 ? 14.853 6.299 -17.883 1.00 59.56 86 GLU A C 1
ATOM 628 O O . GLU A 1 86 ? 15.481 7.353 -17.951 1.00 59.56 86 GLU A O 1
ATOM 633 N N . GLY A 1 87 ? 13.988 6.057 -16.894 1.00 62.53 87 GLY A N 1
ATOM 634 C CA . GLY A 1 87 ? 13.969 6.857 -15.679 1.00 62.53 87 GLY A CA 1
ATOM 635 C C . GLY A 1 87 ? 12.851 7.839 -15.431 1.00 62.53 87 GLY A C 1
ATOM 636 O O . GLY A 1 87 ? 12.907 8.582 -14.449 1.00 62.53 87 GLY A O 1
ATOM 637 N N . ASN A 1 88 ? 11.805 7.822 -16.247 1.00 74.38 88 ASN A N 1
ATOM 638 C CA . ASN A 1 88 ? 10.614 8.576 -15.903 1.00 74.38 88 ASN A CA 1
ATOM 639 C C . ASN A 1 88 ? 9.854 7.894 -14.748 1.00 74.38 88 ASN A C 1
ATOM 641 O O . ASN A 1 88 ? 9.290 6.816 -14.920 1.00 74.38 88 ASN A O 1
ATOM 645 N N . ALA A 1 89 ? 9.818 8.549 -13.584 1.00 75.38 89 ALA A N 1
ATOM 646 C CA . ALA A 1 89 ? 9.140 8.067 -12.378 1.00 75.38 89 ALA A CA 1
ATOM 647 C C . ALA A 1 89 ? 7.607 7.981 -12.494 1.00 75.38 89 ALA A C 1
ATOM 649 O O . ALA A 1 89 ? 6.962 7.441 -11.603 1.00 75.38 89 ALA A O 1
ATOM 650 N N . PHE A 1 90 ? 7.024 8.513 -13.571 1.00 77.12 90 PHE A N 1
ATOM 651 C CA . PHE A 1 90 ? 5.584 8.483 -13.817 1.00 77.12 90 PHE A CA 1
ATOM 652 C C . PHE A 1 90 ? 5.159 7.411 -14.832 1.00 77.12 90 PHE A C 1
ATOM 654 O O . PHE A 1 90 ? 3.974 7.288 -15.141 1.00 77.12 90 PHE A O 1
ATOM 661 N N . TYR A 1 91 ? 6.106 6.649 -15.381 1.00 76.06 91 TYR A N 1
ATOM 662 C CA . TYR A 1 91 ? 5.828 5.566 -16.320 1.00 76.06 91 TYR A CA 1
ATOM 663 C C . TYR A 1 91 ? 6.087 4.224 -15.650 1.00 76.06 91 TYR A C 1
ATOM 665 O O . TYR A 1 91 ? 6.986 4.084 -14.820 1.00 76.06 91 TYR A O 1
ATOM 673 N N . SER A 1 92 ? 5.304 3.214 -16.024 1.00 77.56 92 SER A N 1
ATOM 674 C CA . SER A 1 92 ? 5.623 1.856 -15.614 1.00 77.56 92 SER A CA 1
ATOM 675 C C . SER A 1 92 ? 6.764 1.292 -16.446 1.00 77.56 92 SER A C 1
ATOM 677 O O . SER A 1 92 ? 6.701 1.307 -17.671 1.00 77.56 92 SER A O 1
ATOM 679 N N . GLN A 1 93 ? 7.764 0.740 -15.764 1.00 70.25 93 GLN A N 1
ATOM 680 C CA . GLN A 1 93 ? 8.908 0.079 -16.397 1.00 70.25 93 GLN A CA 1
ATOM 681 C C . GLN A 1 93 ? 8.622 -1.396 -16.734 1.00 70.25 93 GLN A C 1
ATOM 683 O O . GLN A 1 93 ? 9.482 -2.096 -17.259 1.00 70.25 93 GLN A O 1
ATOM 688 N N . GLY A 1 94 ? 7.431 -1.911 -16.405 1.00 78.69 94 GLY A N 1
ATOM 689 C CA . GLY A 1 94 ? 7.067 -3.292 -16.709 1.00 78.69 94 GLY A CA 1
ATOM 690 C C . GLY A 1 94 ? 5.738 -3.743 -16.112 1.00 78.69 94 GLY A C 1
ATOM 691 O O . GLY A 1 94 ? 5.109 -3.038 -15.318 1.00 78.69 94 GLY A O 1
ATOM 692 N N . ALA A 1 95 ? 5.321 -4.947 -16.503 1.00 85.12 95 ALA A N 1
ATOM 693 C CA . ALA A 1 95 ? 4.142 -5.594 -15.943 1.00 85.12 95 ALA A CA 1
ATOM 694 C C . ALA A 1 95 ? 4.339 -5.887 -14.440 1.00 85.12 95 ALA A C 1
ATOM 696 O O . ALA A 1 95 ? 5.453 -6.218 -14.017 1.00 85.12 95 ALA A O 1
ATOM 697 N N . PRO A 1 96 ? 3.276 -5.811 -13.615 1.00 89.19 96 PRO A N 1
ATOM 698 C CA . PRO A 1 96 ? 3.361 -6.216 -12.216 1.00 89.19 96 PRO A CA 1
ATOM 699 C C . PRO A 1 96 ? 3.706 -7.704 -12.106 1.00 89.19 96 PRO A C 1
ATOM 701 O O . PRO A 1 96 ? 3.138 -8.543 -12.805 1.00 89.19 96 PRO A O 1
ATOM 704 N N . SER A 1 97 ? 4.609 -8.050 -11.190 1.00 92.56 97 SER A N 1
ATOM 705 C CA . SER A 1 97 ? 4.949 -9.449 -10.949 1.00 92.56 97 SER A CA 1
ATOM 706 C C . SER A 1 97 ? 3.832 -10.164 -10.179 1.00 92.56 97 SER A C 1
ATOM 708 O O . SER A 1 97 ? 3.209 -9.597 -9.279 1.00 92.56 97 SER A O 1
ATOM 710 N N . TRP A 1 98 ? 3.603 -11.443 -10.488 1.00 94.69 98 TRP A N 1
ATOM 711 C CA . TRP A 1 98 ? 2.647 -12.275 -9.750 1.00 94.69 98 TRP A CA 1
ATOM 712 C C . TRP A 1 98 ? 2.897 -12.306 -8.231 1.00 94.69 98 TRP A C 1
ATOM 714 O O . TRP A 1 98 ? 1.933 -12.126 -7.483 1.00 94.69 98 TRP A O 1
ATOM 724 N N . PRO A 1 99 ? 4.148 -12.442 -7.737 1.00 95.88 99 PRO A N 1
ATOM 725 C CA . PRO A 1 99 ? 4.424 -12.364 -6.303 1.00 95.88 99 PRO A CA 1
ATOM 726 C C . PRO A 1 99 ? 3.987 -11.037 -5.675 1.00 95.88 99 PRO A C 1
ATOM 728 O O . PRO A 1 99 ? 3.482 -11.022 -4.554 1.00 95.88 99 PRO A O 1
ATOM 731 N N . TYR A 1 100 ? 4.134 -9.923 -6.397 1.00 94.31 100 TYR A N 1
ATOM 732 C CA . TYR A 1 100 ? 3.708 -8.617 -5.904 1.00 94.31 100 TYR A CA 1
ATOM 733 C C . TYR A 1 100 ? 2.183 -8.510 -5.793 1.00 94.31 100 TYR A C 1
ATOM 735 O O . TYR A 1 100 ? 1.673 -8.002 -4.797 1.00 94.31 100 TYR A O 1
ATOM 743 N N . LEU A 1 101 ? 1.440 -9.035 -6.770 1.00 95.81 101 LEU A N 1
ATOM 744 C CA . LEU A 1 101 ? -0.026 -9.062 -6.719 1.00 95.81 101 LEU A CA 1
ATOM 745 C C . LEU A 1 101 ? -0.547 -9.935 -5.570 1.00 95.81 101 LEU A C 1
ATOM 747 O O . LEU A 1 101 ? -1.487 -9.543 -4.877 1.00 95.81 101 LEU A O 1
ATOM 751 N N . LEU A 1 102 ? 0.094 -11.079 -5.318 1.00 97.19 102 LEU A N 1
ATOM 752 C CA . LEU A 1 102 ? -0.205 -11.905 -4.147 1.00 97.19 102 LEU A CA 1
ATOM 753 C C . LEU A 1 102 ? 0.073 -11.145 -2.848 1.00 97.19 102 LEU A C 1
ATOM 755 O O . LEU A 1 102 ? -0.764 -11.149 -1.948 1.00 97.19 102 LEU A O 1
ATOM 759 N N . TRP A 1 103 ? 1.203 -10.436 -2.764 1.00 96.94 103 TRP A N 1
ATOM 760 C CA . TRP A 1 103 ? 1.512 -9.591 -1.612 1.00 96.94 103 TRP A CA 1
ATOM 761 C C . TRP A 1 103 ? 0.446 -8.516 -1.379 1.00 96.94 103 TRP A C 1
ATOM 763 O O . TRP A 1 103 ? 0.005 -8.330 -0.248 1.00 96.94 103 TRP A O 1
ATOM 773 N N . VAL A 1 104 ? -0.022 -7.847 -2.435 1.00 97.38 104 VAL A N 1
ATOM 774 C CA . VAL A 1 104 ? -1.111 -6.862 -2.352 1.00 97.38 104 VAL A CA 1
ATOM 775 C C . VAL A 1 104 ? -2.384 -7.488 -1.780 1.00 97.38 104 VAL A C 1
ATOM 777 O O . VAL A 1 104 ? -3.012 -6.899 -0.897 1.00 97.38 104 VAL A O 1
ATOM 780 N N . ALA A 1 105 ? -2.769 -8.668 -2.272 1.00 97.69 105 ALA A N 1
ATOM 781 C CA . ALA A 1 105 ? -3.944 -9.384 -1.785 1.00 97.69 105 ALA A CA 1
ATOM 782 C C . ALA A 1 105 ? -3.790 -9.763 -0.303 1.00 97.69 105 ALA A C 1
ATOM 784 O O . ALA A 1 105 ? -4.690 -9.501 0.495 1.00 97.69 105 ALA A O 1
ATOM 785 N N . CYS A 1 106 ? -2.627 -10.290 0.088 1.00 98.00 106 CYS A N 1
ATOM 786 C CA . CYS A 1 106 ? -2.302 -10.587 1.482 1.00 98.00 106 CYS A CA 1
ATOM 787 C C . CYS A 1 106 ? -2.375 -9.334 2.359 1.00 98.00 106 CYS A C 1
ATOM 789 O O . CYS A 1 106 ? -3.027 -9.354 3.399 1.00 98.00 106 CYS A O 1
ATOM 791 N N . TRP A 1 107 ? -1.768 -8.225 1.930 1.00 97.75 107 TRP A N 1
ATOM 792 C CA . TRP A 1 107 ? -1.801 -6.956 2.655 1.00 97.75 107 TRP A CA 1
ATOM 793 C C . TRP A 1 107 ? -3.242 -6.481 2.869 1.00 97.75 107 TRP A C 1
ATOM 795 O O . TRP A 1 107 ? -3.617 -6.113 3.982 1.00 97.75 107 TRP A O 1
ATOM 805 N N . PHE A 1 108 ? -4.078 -6.535 1.824 1.00 97.75 108 PHE A N 1
ATOM 806 C CA . PHE A 1 108 ? -5.497 -6.183 1.915 1.00 97.75 108 PHE A CA 1
ATOM 807 C C . PHE A 1 108 ? -6.228 -7.046 2.946 1.00 97.75 108 PHE A C 1
ATOM 809 O O . PHE A 1 108 ? -6.906 -6.499 3.815 1.00 97.75 108 PHE A O 1
ATOM 816 N N . LEU A 1 109 ? -6.058 -8.370 2.883 1.00 98.19 109 LEU A N 1
ATOM 817 C CA . LEU A 1 109 ? -6.693 -9.304 3.811 1.00 98.19 109 LEU A CA 1
ATOM 818 C C . LEU A 1 109 ? -6.231 -9.079 5.253 1.00 98.19 109 LEU A C 1
ATOM 820 O O . LEU A 1 109 ? -7.066 -9.074 6.155 1.00 98.19 109 LEU A O 1
ATOM 824 N N . ILE A 1 110 ? -4.938 -8.837 5.477 1.00 97.81 110 ILE A N 1
ATOM 825 C CA . ILE A 1 110 ? -4.376 -8.558 6.806 1.00 97.81 110 ILE A CA 1
ATOM 826 C C . ILE A 1 110 ? -5.016 -7.301 7.400 1.00 97.81 110 ILE A C 1
ATOM 828 O O . ILE A 1 110 ? -5.549 -7.344 8.510 1.00 97.81 110 ILE A O 1
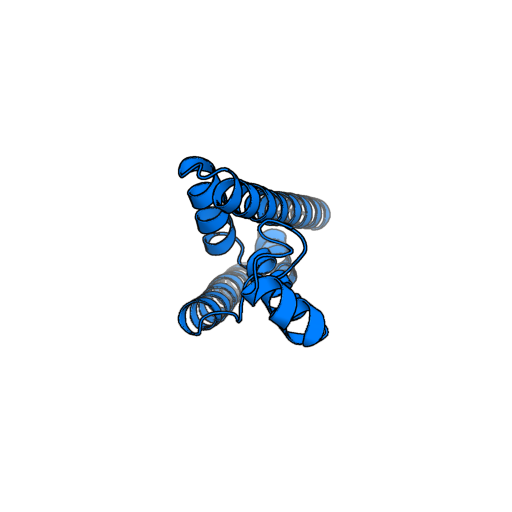ATOM 832 N N . VAL A 1 111 ? -5.009 -6.187 6.662 1.00 96.81 111 VAL A N 1
ATOM 833 C CA . VAL A 1 111 ? -5.530 -4.904 7.161 1.00 96.81 111 VAL A CA 1
ATOM 834 C C . VAL A 1 111 ? -7.048 -4.947 7.333 1.00 96.81 111 VAL A C 1
ATOM 836 O O . VAL A 1 111 ? -7.565 -4.433 8.324 1.00 96.81 111 VAL A O 1
ATOM 839 N N . LEU A 1 112 ? -7.771 -5.593 6.415 1.00 96.56 112 LEU A N 1
ATOM 840 C CA . LEU A 1 112 ? -9.217 -5.773 6.533 1.00 96.56 112 LEU A CA 1
ATOM 841 C C . LEU A 1 112 ? -9.577 -6.633 7.748 1.00 96.56 112 LEU A C 1
ATOM 843 O O . LEU A 1 112 ? -10.443 -6.249 8.530 1.00 96.56 112 LEU A O 1
ATOM 847 N N . THR A 1 113 ? -8.894 -7.762 7.944 1.00 96.75 113 THR A N 1
ATOM 848 C CA . THR A 1 113 ? -9.128 -8.640 9.100 1.00 96.75 113 THR A CA 1
ATOM 849 C C . THR A 1 113 ? -8.817 -7.910 10.403 1.00 96.75 113 THR A C 1
ATOM 851 O O . THR A 1 113 ? -9.584 -8.007 11.358 1.00 96.75 113 THR A O 1
ATOM 854 N N . ALA A 1 114 ? -7.747 -7.110 10.436 1.00 95.81 114 ALA A N 1
ATOM 855 C CA . ALA A 1 114 ? -7.430 -6.260 11.578 1.00 95.81 114 ALA A CA 1
ATOM 856 C C . ALA A 1 114 ? -8.531 -5.220 11.849 1.00 95.81 114 ALA A C 1
ATOM 858 O O . ALA A 1 114 ? -8.890 -5.012 13.009 1.00 95.81 114 ALA A O 1
ATOM 859 N N . ALA A 1 115 ? -9.102 -4.601 10.808 1.00 94.00 115 ALA A N 1
ATOM 860 C CA . ALA A 1 115 ? -10.241 -3.691 10.938 1.00 94.00 115 ALA A CA 1
ATOM 861 C C . ALA A 1 115 ? -11.461 -4.401 11.535 1.00 94.00 115 ALA A C 1
ATOM 863 O O . ALA A 1 115 ? -11.973 -3.962 12.564 1.00 94.00 115 ALA A O 1
ATOM 864 N N . VAL A 1 116 ? -11.876 -5.525 10.945 1.00 94.94 116 VAL A N 1
ATOM 865 C CA . VAL A 1 116 ? -13.033 -6.316 11.395 1.00 94.94 116 VAL A CA 1
ATOM 866 C C . VAL A 1 116 ? -12.855 -6.779 12.840 1.00 94.94 116 VAL A C 1
ATOM 868 O O . VAL A 1 116 ? -13.742 -6.568 13.663 1.00 94.94 116 VAL A O 1
ATOM 871 N N . ALA A 1 117 ? -11.693 -7.336 13.186 1.00 94.88 117 ALA A N 1
ATOM 872 C CA . ALA A 1 117 ? -11.403 -7.778 14.548 1.00 94.88 117 ALA A CA 1
ATOM 873 C C . ALA A 1 117 ? -11.379 -6.612 15.551 1.00 94.88 117 ALA A C 1
ATOM 875 O O . ALA A 1 117 ? -11.798 -6.778 16.694 1.00 94.88 117 ALA A O 1
ATOM 876 N N . SER A 1 118 ? -10.898 -5.433 15.144 1.00 93.00 118 SER A N 1
ATOM 877 C CA . SER A 1 118 ? -10.887 -4.241 15.998 1.00 93.00 118 SER A CA 1
ATOM 878 C C . SER A 1 118 ? -12.301 -3.702 16.240 1.00 93.00 118 SER A C 1
ATOM 880 O O . SER A 1 118 ? -12.608 -3.315 17.365 1.00 93.00 118 SER A O 1
ATOM 882 N N . PHE A 1 119 ? -13.179 -3.737 15.230 1.00 90.31 119 PHE A N 1
ATOM 883 C CA . PHE A 1 119 ? -14.597 -3.397 15.389 1.00 90.31 119 PHE A CA 1
ATOM 884 C C . PHE A 1 119 ? -15.336 -4.407 16.268 1.00 90.31 119 PHE A C 1
ATOM 886 O O . PHE A 1 119 ? -16.035 -3.995 17.180 1.00 90.31 119 PHE A O 1
ATOM 893 N N . ALA A 1 120 ? -15.130 -5.710 16.062 1.00 90.50 120 ALA A N 1
ATOM 894 C CA . ALA A 1 120 ? -15.804 -6.753 16.841 1.00 90.50 120 ALA A CA 1
ATOM 895 C C . ALA A 1 120 ? -15.457 -6.724 18.342 1.00 90.50 120 ALA A C 1
ATOM 897 O O . ALA A 1 120 ? -16.248 -7.168 19.163 1.00 90.50 120 ALA A O 1
ATOM 898 N N . ARG A 1 121 ? -14.271 -6.215 18.704 1.00 89.19 121 ARG A N 1
ATOM 899 C CA . ARG A 1 121 ? -13.833 -6.052 20.104 1.00 89.19 121 ARG A CA 1
ATOM 900 C C . ARG A 1 121 ? -14.299 -4.746 20.747 1.00 89.19 121 ARG A C 1
ATOM 902 O O . ARG A 1 121 ? -14.172 -4.598 21.958 1.00 89.19 121 ARG A O 1
ATOM 909 N N . ARG A 1 122 ? -14.766 -3.778 19.955 1.00 79.62 122 ARG A N 1
ATOM 910 C CA . ARG A 1 122 ? -15.458 -2.596 20.470 1.00 79.62 122 ARG A CA 1
ATOM 911 C C . ARG A 1 122 ? -16.909 -3.003 20.657 1.00 79.62 122 ARG A C 1
ATOM 913 O O . ARG A 1 122 ? -17.683 -2.945 19.711 1.00 79.62 122 ARG A O 1
ATOM 920 N N . GLU A 1 123 ? -17.215 -3.502 21.845 1.00 61.97 123 GLU A N 1
ATOM 921 C CA . GLU A 1 123 ? -18.566 -3.908 22.222 1.00 61.97 123 GLU A CA 1
ATOM 922 C C . GLU A 1 123 ? -19.576 -2.800 21.865 1.00 61.97 123 GLU A C 1
ATOM 924 O O . GLU A 1 123 ? -19.331 -1.620 22.140 1.00 61.97 123 GLU A O 1
ATOM 929 N N . LEU A 1 124 ? -20.650 -3.196 21.171 1.00 53.25 124 LEU A N 1
ATOM 930 C CA . LEU A 1 124 ? -21.896 -2.434 21.076 1.00 53.25 124 LEU A CA 1
ATOM 931 C C . LEU A 1 124 ? -22.643 -2.550 22.404 1.00 53.25 124 LEU A C 1
ATOM 933 O O . LEU A 1 124 ? -22.690 -3.688 22.924 1.00 53.25 124 LEU A O 1
#

Radius of gyration: 17.08 Å; chains: 1; bounding box: 44×26×51 Å

=== Feature glossary ===
Key to the feature types in this record:

Secondary structure (8-state, DSSP). Secondary structure is the local, repeating backbone conformation. DSSP classifies it into eight states by reading the hydrogen-bond network: three helix types (H, G, I), two β types (E, B), two non-regular types (T, S), and unstructured coil (-).

Backbone torsions (φ/ψ). Backbone dihedral angles. Every residue except chain termini has a φ (preceding-C → N → Cα → C) and a ψ (N → Cα → C → next-N). They are reported in degrees following the IUPAC sign convention. Secondary structure is essentially a statement about which (φ, ψ) basin each residue occupies.

Predicted aligned error. Predicted Aligned Error (PAE) is an AlphaFold confidence matrix: entry (i, j) is the expected error in the position of residue j, in ångströms, when the prediction is superimposed on the true structure at residue i. Low PAE within a block of residues means that block is internally rigid and well-predicted; high PAE between two blocks means their relative placement is uncertain even if each block individually is confident.

B-factor. B-factor (Debye–Waller factor) reflects atomic displacement in the crystal lattice. It is an experimental observable (units Å²), not a prediction; low values mean the atom is pinned down, high values mean it moves or is heterogeneous across the crystal.

Secondary structure (3-state, P-SEA). Three-state secondary structure (P-SEA) collapses the eight DSSP classes into helix (a), strand (b), and coil (c). P-SEA assigns these from Cα geometry alone — distances and angles — without requiring backbone oxygens, so it works on any Cα trace.

Sequence. Primary structure: the covalent order of the twenty standard amino acids along the backbone. Two proteins with the same sequence will (almost always) fold to the same structure; two with 30% identity often share a fold but not the details.

pLDDT. pLDDT is the predicted lDDT-Cα score: AlphaFold's confidence that the local environment of each residue (all inter-atomic distances within 15 Å) is correctly placed. It is a per-residue number between 0 and 100, with higher meaning more reliable.

InterPro / GO / CATH / organism. Functional annotations link the protein to curated databases. InterPro entries identify conserved domains and families by matching the sequence against member-database signatures (Pfam, PROSITE, CDD, …). Gene Ontology (GO) terms describe molecular function, biological process, and cellular component in a controlled vocabulary. CATH places the structure in a hierarchical fold classification (Class/Architecture/Topology/Homologous-superfamily). The organism is the source species.

Contact-map, Ramachandran, and PAE plots. Three diagnostic plots accompany the record. The Cα contact map visualizes the tertiary structure as a 2D adjacency matrix (8 Å cutoff, sequence-local contacts suppressed). The Ramachandran plot shows the distribution of backbone (φ, ψ) torsions, with points in the α and β basins reflecting secondary structure content. The PAE plot shows AlphaFold's inter-residue confidence as a color matrix.

mmCIF coordinates. The mmCIF table is the protein's shape writt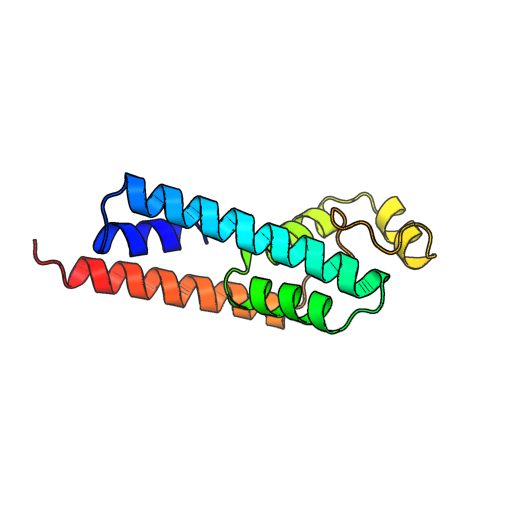en out atom by atom. For each backbone N, Cα, C, and carbonyl O, it records an (x, y, z) coordinate triple in Å plus the residue type, chain letter, and residue number.

Radius of gyration, Cα contacts, bounding box. Three whole-structure scalars: the radius of gyration (RMS distance of Cα from centroid, in Å), the count of Cα–Cα contacts (pairs closer than 8 Å and separated by more than four residues in sequence — i.e. tertiary, not local, contacts), and the bounding-box dimensions. Together they distinguish compact globular folds from extended fibres or disordered chains.

Foldseek 3Di. The Foldseek 3Di string encodes local tertiary geometry as a 20-letter alphabet — one character per residue — derived from the relative positions of nearby Cα atoms. Unlike the amino-acid sequence, 3Di is a direct function of the 3D structure, so two proteins with the same fold have similar 3Di strings even at low sequence identity.

Rendered structure images. Six rendered views show the 3D structure from the faces of a cube — i.e. along ±x, ±y, ±z. Rendering representation is drawn randomly per protein from cartoon (secondary-structure ribbons), sticks (backbone bonds), or molecular surface; coloring is either N→C rainbow (blue at the N-terminus through red at the C-terminus) or one color per chain.

Nearest PDB structures. The Foldseek neighbor list gives the closest experimentally determined structures in the PDB, ranked by structural alignment. TM-score near 1 means near-identical fold; near 0.3 means only rough topology match. This is how one finds what a novel AlphaFold prediction most resembles in the solved-structure universe.

Solvent-accessible surface area. SASA measures how much of the protein is reachable by solvent. It is computed by rolling a water-sized probe over the atomic surface and summing the exposed area (Å²). Per-residue SASA distinguishes core (buried, low SASA) from surface (exposed, high SASA) residues; total SASA is a whole-molecule size measure.